Protein AF-A0A354BF07-F1 (afdb_monomer)

Sequence (59 aa):
MERLNEPFLTSDLPGIGGRIRSVPEDFQVEERPLYLPCGEGEHLYVTITKRGLSKPDLV

Structure (mmCIF, N/CA/C/O backbone):
data_AF-A0A354BF07-F1
#
_entry.id   AF-A0A354BF07-F1
#
loop_
_atom_site.group_PDB
_atom_site.id
_atom_site.type_symbol
_atom_site.label_atom_id
_atom_site.label_alt_id
_atom_site.label_comp_id
_atom_site.label_asym_id
_atom_site.label_entity_id
_atom_site.label_seq_id
_atom_site.pdbx_PDB_ins_code
_atom_site.Cartn_x
_atom_site.Cartn_y
_atom_site.Cartn_z
_atom_site.occupancy
_atom_site.B_iso_or_equiv
_atom_site.auth_seq_id
_atom_site.auth_comp_id
_atom_site.auth_asym_id
_atom_site.auth_atom_id
_atom_site.pdbx_PDB_model_num
ATOM 1 N N . MET A 1 1 ? 29.354 -0.999 -3.199 1.00 51.75 1 MET A N 1
ATOM 2 C CA . MET A 1 1 ? 28.106 -1.788 -3.229 1.00 51.75 1 MET A CA 1
ATOM 3 C C . MET A 1 1 ? 28.390 -3.040 -4.026 1.00 51.75 1 MET A C 1
ATOM 5 O O . MET A 1 1 ? 28.484 -2.974 -5.244 1.00 51.75 1 MET A O 1
ATOM 9 N N . GLU A 1 2 ? 28.653 -4.138 -3.332 1.00 57.34 2 GLU A N 1
ATOM 10 C CA . GLU A 1 2 ? 28.834 -5.442 -3.961 1.00 57.34 2 GLU A CA 1
ATOM 11 C C . GLU A 1 2 ? 27.457 -5.923 -4.431 1.00 57.34 2 GLU A C 1
ATOM 13 O O . GLU A 1 2 ? 26.490 -5.880 -3.669 1.00 57.34 2 GLU A O 1
ATOM 18 N N . ARG A 1 3 ? 27.324 -6.252 -5.720 1.00 67.25 3 ARG A N 1
ATOM 19 C CA . ARG A 1 3 ? 26.055 -6.755 -6.253 1.00 67.25 3 ARG A CA 1
ATOM 20 C C . ARG A 1 3 ? 25.849 -8.157 -5.692 1.00 67.25 3 ARG A C 1
ATOM 22 O O . ARG A 1 3 ? 26.698 -9.014 -5.916 1.00 67.25 3 ARG A O 1
ATOM 29 N N . LEU A 1 4 ? 24.739 -8.372 -4.985 1.00 67.62 4 LEU A N 1
ATOM 30 C CA . LEU A 1 4 ? 24.287 -9.704 -4.589 1.00 67.62 4 LEU A CA 1
ATOM 31 C C . LEU A 1 4 ? 24.216 -10.570 -5.854 1.00 67.62 4 LEU A C 1
ATOM 33 O O . LEU A 1 4 ? 23.429 -10.291 -6.757 1.00 67.62 4 LEU A O 1
ATOM 37 N N . ASN A 1 5 ? 25.085 -11.574 -5.945 1.00 68.56 5 ASN A N 1
ATOM 38 C CA . ASN A 1 5 ? 25.155 -12.493 -7.077 1.00 68.56 5 ASN A CA 1
ATOM 39 C C . ASN A 1 5 ? 24.198 -13.673 -6.830 1.00 68.56 5 ASN A C 1
ATOM 41 O O . ASN A 1 5 ? 24.597 -14.836 -6.859 1.00 68.56 5 ASN A O 1
ATOM 45 N N . GLU A 1 6 ? 22.949 -13.358 -6.479 1.00 79.88 6 GLU A N 1
ATOM 46 C CA . GLU A 1 6 ? 21.913 -14.355 -6.213 1.00 79.88 6 GLU A CA 1
ATOM 47 C C . GLU A 1 6 ? 21.304 -14.855 -7.534 1.00 79.88 6 GLU A C 1
ATOM 49 O O . GLU A 1 6 ? 21.082 -14.057 -8.452 1.00 79.88 6 GLU A O 1
ATOM 54 N N . PRO A 1 7 ? 21.047 -16.168 -7.674 1.00 87.12 7 PRO A N 1
ATOM 55 C CA . PRO A 1 7 ? 20.495 -16.724 -8.902 1.00 87.12 7 PRO A CA 1
ATOM 56 C C . PRO A 1 7 ? 19.034 -16.299 -9.098 1.00 87.12 7 PRO A C 1
ATOM 58 O O . PRO A 1 7 ? 18.196 -16.450 -8.211 1.00 87.12 7 PRO A O 1
ATOM 61 N N . PHE A 1 8 ? 18.715 -15.814 -10.299 1.00 88.38 8 PHE A N 1
ATOM 62 C CA . PHE A 1 8 ? 17.340 -15.521 -10.701 1.00 88.38 8 PHE A CA 1
ATOM 63 C C . PHE A 1 8 ? 16.589 -16.808 -11.057 1.00 88.38 8 PHE A C 1
ATOM 65 O O . PHE A 1 8 ? 17.132 -17.669 -11.750 1.00 88.38 8 PHE A O 1
ATOM 72 N N . LEU A 1 9 ? 15.313 -16.897 -10.657 1.00 93.75 9 LEU A N 1
ATOM 73 C CA . LEU A 1 9 ? 14.421 -18.002 -11.041 1.00 93.75 9 LEU A CA 1
ATOM 74 C C . LEU A 1 9 ? 14.250 -18.110 -12.570 1.00 93.75 9 LEU A C 1
ATOM 76 O O . LEU A 1 9 ? 14.062 -19.205 -13.084 1.00 93.75 9 LEU A O 1
ATOM 80 N N . THR A 1 10 ? 14.337 -16.984 -13.283 1.00 92.50 10 THR A N 1
ATOM 81 C CA . THR A 1 10 ? 14.168 -16.864 -14.743 1.00 92.50 10 THR A CA 1
ATOM 82 C C . THR A 1 10 ? 15.440 -16.326 -15.402 1.00 92.50 10 THR A C 1
ATOM 84 O O . THR A 1 10 ? 15.416 -15.308 -16.095 1.00 92.50 10 THR A O 1
ATOM 87 N N . SER A 1 11 ? 16.585 -16.936 -15.093 1.00 91.25 11 SER A N 1
ATOM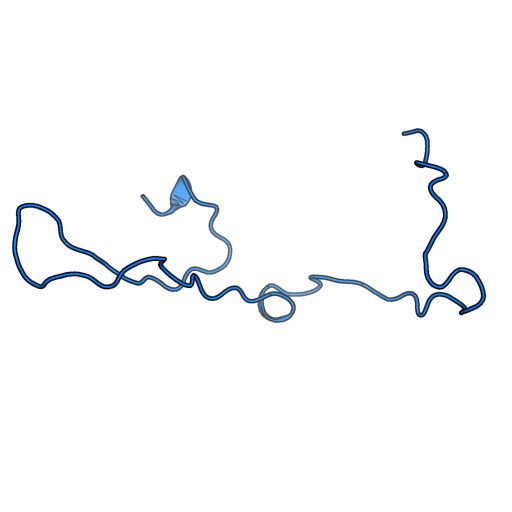 88 C CA . SER A 1 11 ? 17.905 -16.476 -15.552 1.00 91.25 11 SER A CA 1
ATOM 89 C C . SER A 1 11 ? 18.140 -16.631 -17.061 1.00 91.25 11 SER A C 1
ATOM 91 O O . SER A 1 11 ? 19.033 -15.989 -17.609 1.00 91.25 11 SER A O 1
ATOM 93 N N . ASP A 1 12 ? 17.339 -17.455 -17.729 1.00 94.12 12 ASP A N 1
ATOM 94 C CA . ASP A 1 12 ? 17.336 -17.693 -19.172 1.00 94.12 12 ASP A CA 1
ATOM 95 C C . ASP A 1 12 ? 16.606 -16.600 -19.969 1.00 94.12 12 ASP A C 1
ATOM 97 O O . ASP A 1 12 ? 16.812 -16.470 -21.178 1.00 94.12 12 ASP A O 1
ATOM 101 N N . LEU A 1 13 ? 15.782 -15.784 -19.305 1.00 94.62 13 LEU A N 1
ATOM 102 C CA . LEU A 1 13 ? 15.071 -14.679 -19.937 1.00 94.62 13 LEU A CA 1
ATOM 103 C C . LEU A 1 13 ? 15.908 -13.391 -19.899 1.00 94.62 13 LEU A C 1
ATOM 105 O O . LEU A 1 13 ? 16.432 -13.022 -18.843 1.00 94.62 13 LEU A O 1
ATOM 109 N N . PRO A 1 14 ? 16.009 -12.645 -21.016 1.00 92.69 14 PRO A N 1
ATOM 110 C CA . PRO A 1 14 ? 16.665 -11.347 -21.002 1.00 92.69 14 PRO A CA 1
ATOM 111 C C . PRO A 1 14 ? 15.856 -10.346 -20.167 1.00 92.69 14 PRO A C 1
ATOM 113 O O . PRO A 1 14 ? 14.627 -10.292 -20.234 1.00 92.69 14 PRO A O 1
ATOM 116 N N . GLY A 1 15 ? 16.554 -9.503 -19.406 1.00 91.38 15 GLY A N 1
ATOM 117 C CA . GLY A 1 15 ? 15.921 -8.398 -18.692 1.00 91.38 15 GLY A CA 1
ATOM 118 C C . GLY A 1 15 ? 15.338 -7.364 -19.659 1.00 91.38 15 GLY A C 1
ATOM 119 O O . GLY A 1 15 ? 15.968 -6.999 -20.648 1.00 91.38 15 GLY A O 1
ATOM 120 N N . ILE A 1 16 ? 14.154 -6.843 -19.340 1.00 94.50 16 ILE A N 1
ATOM 121 C CA . ILE A 1 16 ? 13.448 -5.853 -20.174 1.00 94.50 16 ILE A CA 1
ATOM 122 C C . ILE A 1 16 ? 13.966 -4.412 -20.006 1.00 94.50 16 ILE A C 1
ATOM 124 O O . ILE A 1 16 ? 13.567 -3.515 -20.745 1.00 94.50 16 ILE A O 1
ATOM 128 N N . GLY A 1 17 ? 14.852 -4.171 -19.033 1.00 94.12 17 GLY A N 1
ATOM 129 C CA . GLY A 1 17 ? 15.326 -2.830 -18.686 1.00 94.12 17 GLY A CA 1
ATOM 130 C C . GLY A 1 17 ? 14.207 -1.925 -18.151 1.00 94.12 17 GLY A C 1
ATOM 131 O O . GLY A 1 17 ? 13.295 -2.384 -17.467 1.00 94.12 17 GLY A O 1
ATOM 132 N N . GLY A 1 18 ? 14.289 -0.628 -18.456 1.00 94.62 18 GLY A N 1
ATOM 133 C CA . GLY A 1 18 ? 13.279 0.368 -18.083 1.00 94.62 18 GLY A CA 1
ATOM 134 C C . GLY A 1 18 ? 13.563 1.114 -16.776 1.00 94.62 18 GLY A C 1
ATOM 135 O O . GLY A 1 18 ? 14.577 0.908 -16.108 1.00 94.62 18 GLY A O 1
ATOM 136 N N . ARG A 1 19 ? 12.656 2.034 -16.435 1.00 96.5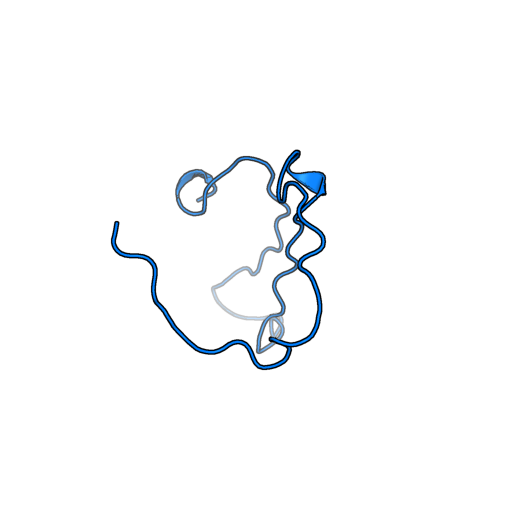6 19 ARG A N 1
ATOM 137 C CA . ARG A 1 19 ? 12.713 2.853 -15.221 1.00 96.56 19 ARG A CA 1
ATOM 138 C C . ARG A 1 19 ? 11.419 2.682 -14.439 1.00 96.56 19 ARG A C 1
ATOM 140 O O . ARG A 1 19 ? 10.337 2.848 -14.988 1.00 96.56 19 ARG A O 1
ATOM 147 N N . ILE A 1 20 ? 11.545 2.366 -13.156 1.00 95.69 20 ILE A N 1
ATOM 148 C CA . ILE A 1 20 ? 10.417 2.206 -12.233 1.00 95.69 20 ILE A CA 1
ATOM 149 C C . ILE A 1 20 ? 10.267 3.497 -11.422 1.00 95.69 20 ILE A C 1
ATOM 151 O O . ILE A 1 20 ? 11.277 4.136 -11.114 1.00 95.69 20 ILE A O 1
ATOM 155 N N . ARG A 1 21 ? 9.028 3.859 -11.050 1.00 94.75 21 ARG A N 1
ATOM 156 C CA . ARG A 1 21 ? 8.720 5.063 -10.249 1.00 94.75 21 ARG A CA 1
ATOM 157 C C . ARG A 1 21 ? 9.243 6.349 -10.909 1.00 94.75 21 ARG A C 1
ATOM 159 O O . ARG A 1 21 ? 9.907 7.155 -10.257 1.00 94.75 21 ARG A O 1
ATOM 166 N N . SER A 1 22 ? 8.996 6.528 -12.209 1.00 97.12 22 SER A N 1
ATOM 167 C CA . SER A 1 22 ? 9.392 7.750 -12.925 1.00 97.12 22 SER A CA 1
ATOM 168 C C . SER A 1 22 ? 8.517 8.935 -12.516 1.00 97.12 22 SER A C 1
ATOM 170 O O . SER A 1 22 ? 9.023 10.046 -12.367 1.00 97.12 22 SER A O 1
ATOM 172 N N . VAL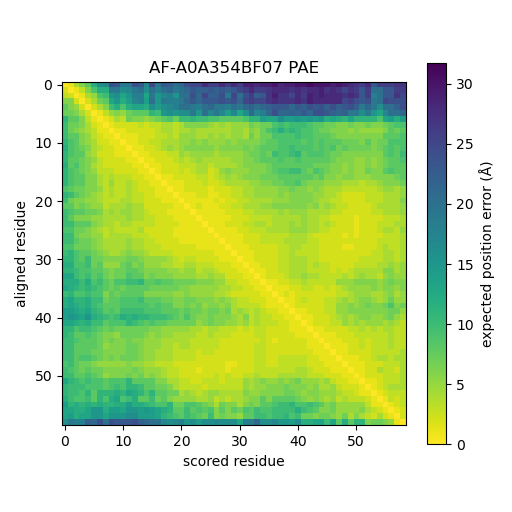 A 1 23 ? 7.234 8.677 -12.267 1.00 96.44 23 VAL A N 1
ATOM 173 C CA . VAL A 1 23 ? 6.298 9.582 -11.589 1.00 96.44 23 VAL A CA 1
ATOM 174 C C . VAL A 1 23 ? 5.624 8.860 -10.413 1.00 96.44 23 VAL A C 1
ATOM 176 O O . VAL A 1 23 ? 5.608 7.626 -10.394 1.00 96.44 23 VAL A O 1
ATOM 179 N N . PRO A 1 24 ? 5.078 9.574 -9.406 1.00 95.56 24 PRO A N 1
ATOM 180 C CA . PRO A 1 24 ? 4.374 8.940 -8.287 1.00 95.56 24 PRO A CA 1
ATOM 181 C C . PRO A 1 24 ? 3.261 7.978 -8.723 1.00 95.56 24 PRO A C 1
ATOM 183 O O . PRO A 1 24 ? 3.043 6.955 -8.087 1.00 95.56 24 PRO A O 1
ATOM 186 N N . GLU A 1 25 ? 2.591 8.279 -9.830 1.00 95.88 25 GLU A N 1
ATOM 187 C CA . GLU A 1 25 ? 1.471 7.506 -10.359 1.00 95.88 25 GLU A CA 1
ATOM 188 C C . GLU A 1 25 ? 1.892 6.128 -10.908 1.00 95.88 25 GLU A C 1
ATOM 190 O O . GLU A 1 25 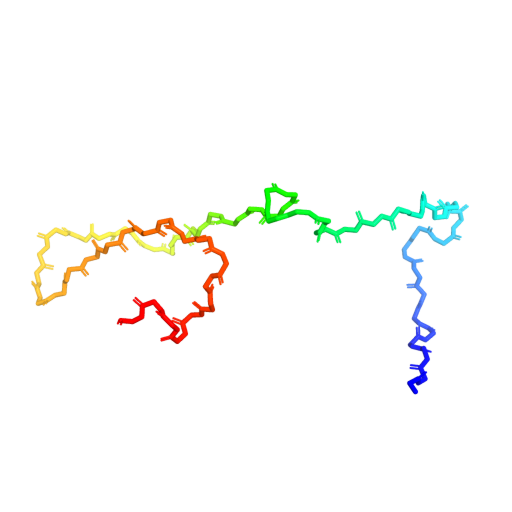? 1.062 5.219 -10.939 1.00 95.88 25 GLU A O 1
ATOM 195 N N . ASP A 1 26 ? 3.174 5.930 -11.247 1.00 97.38 26 ASP A N 1
ATOM 196 C CA . ASP A 1 26 ? 3.721 4.626 -11.664 1.00 97.38 26 ASP A CA 1
ATOM 197 C C . ASP A 1 26 ? 3.742 3.606 -10.512 1.00 97.38 26 ASP A C 1
ATOM 199 O O . ASP A 1 26 ? 3.958 2.413 -10.732 1.00 97.38 26 ASP A O 1
ATOM 203 N N . PHE A 1 27 ? 3.589 4.062 -9.264 1.00 95.75 27 PHE A N 1
ATOM 204 C CA . PHE A 1 27 ? 3.620 3.207 -8.084 1.00 95.75 27 PHE A CA 1
ATOM 205 C C . PHE A 1 27 ? 2.582 3.651 -7.055 1.00 95.75 27 PHE A C 1
ATOM 207 O O . PHE A 1 27 ? 2.820 4.533 -6.231 1.00 95.75 27 PHE A O 1
ATOM 214 N N . GLN A 1 28 ? 1.439 2.977 -7.073 1.00 95.81 28 GLN A N 1
ATOM 215 C CA . GLN A 1 28 ? 0.327 3.225 -6.164 1.00 95.81 28 GLN A CA 1
ATOM 216 C C . GLN A 1 28 ? 0.158 2.029 -5.228 1.00 95.81 28 GLN A C 1
ATOM 218 O O . GLN A 1 28 ? 0.340 0.881 -5.632 1.00 95.81 28 GLN A O 1
ATOM 223 N N . VAL A 1 29 ? -0.157 2.305 -3.964 1.00 95.19 29 VAL A N 1
ATOM 224 C CA . VAL A 1 29 ? -0.344 1.279 -2.935 1.00 95.19 29 VAL A CA 1
ATOM 225 C C . VAL A 1 29 ? -1.666 1.534 -2.236 1.00 95.19 29 VAL A C 1
ATOM 227 O O . VAL A 1 29 ? -1.895 2.632 -1.732 1.00 95.19 29 VAL A O 1
ATOM 230 N N . GLU A 1 30 ? -2.501 0.503 -2.181 1.00 95.31 30 GLU A N 1
ATOM 231 C CA . GLU A 1 30 ? -3.717 0.471 -1.377 1.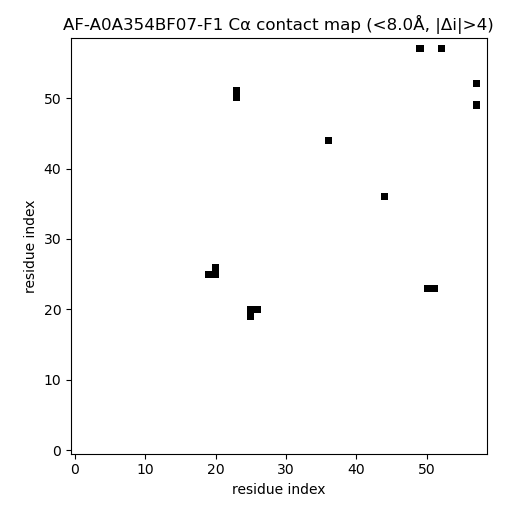00 95.31 30 GLU A CA 1
ATOM 232 C C . GLU A 1 30 ? -3.478 -0.446 -0.175 1.00 95.31 30 GLU A C 1
ATOM 234 O O . GLU A 1 30 ? -3.141 -1.624 -0.329 1.00 95.31 30 GLU A O 1
ATOM 239 N N . GLU A 1 31 ? -3.599 0.099 1.035 1.00 93.50 31 GLU A N 1
ATOM 240 C CA . GLU A 1 31 ? -3.434 -0.697 2.248 1.00 93.50 31 GLU A CA 1
ATOM 241 C C . GLU A 1 31 ? -4.653 -1.607 2.452 1.00 93.50 31 GLU A C 1
ATOM 243 O O . GLU A 1 31 ? -5.798 -1.160 2.487 1.00 93.50 31 GLU A O 1
ATOM 248 N N . ARG A 1 32 ? -4.395 -2.909 2.604 1.00 93.75 32 ARG A N 1
ATOM 249 C CA . ARG A 1 32 ? -5.402 -3.924 2.925 1.00 93.75 32 ARG A CA 1
ATOM 250 C C . ARG A 1 32 ? -5.333 -4.219 4.425 1.00 93.75 32 ARG A C 1
ATOM 252 O O . ARG A 1 32 ? -4.377 -4.875 4.845 1.00 93.75 32 ARG A O 1
ATOM 259 N N . PRO A 1 33 ? -6.294 -3.757 5.243 1.00 91.25 33 PRO A N 1
ATOM 260 C CA . PRO A 1 33 ? -6.257 -4.039 6.668 1.00 91.25 33 PRO A CA 1
ATOM 261 C C . PRO A 1 33 ? -6.556 -5.522 6.920 1.00 91.25 33 PRO A C 1
ATOM 263 O O . PRO A 1 33 ? -7.320 -6.148 6.183 1.00 91.25 33 PRO A O 1
ATOM 266 N N . LEU A 1 34 ? -5.966 -6.082 7.979 1.00 94.12 34 LEU A N 1
ATOM 267 C CA . LEU A 1 34 ? -6.253 -7.458 8.399 1.00 94.12 34 LEU A CA 1
ATOM 268 C C . LEU A 1 34 ? -7.691 -7.599 8.932 1.00 94.12 34 LEU A C 1
ATOM 270 O O . LEU A 1 34 ? -8.310 -8.645 8.759 1.00 94.12 34 LEU A O 1
ATOM 274 N N . TYR A 1 35 ? -8.226 -6.529 9.532 1.00 91.31 35 TYR A N 1
ATOM 275 C CA . TYR A 1 35 ? -9.581 -6.451 10.077 1.00 91.31 35 TYR A CA 1
ATOM 276 C C . TYR A 1 35 ? -10.225 -5.108 9.739 1.00 91.31 35 TYR A C 1
ATOM 278 O O . TYR A 1 35 ? -9.542 -4.091 9.628 1.00 91.31 35 TYR A O 1
ATOM 286 N N . LEU A 1 36 ? -11.547 -5.104 9.602 1.00 93.81 36 LEU A N 1
ATOM 287 C CA . LEU A 1 36 ? -12.318 -3.880 9.398 1.00 93.81 36 LEU A CA 1
ATOM 288 C C . LEU A 1 36 ? -12.621 -3.192 10.739 1.00 93.81 36 LEU A C 1
ATOM 290 O O . LEU A 1 36 ? -12.674 -3.873 11.767 1.00 93.81 36 LEU A O 1
ATOM 294 N N . PRO A 1 37 ? -12.842 -1.863 10.745 1.00 93.88 37 PRO A N 1
ATOM 295 C CA . PRO A 1 37 ? -13.319 -1.173 11.938 1.00 93.88 37 PRO A CA 1
ATOM 296 C C . PRO A 1 37 ? -14.651 -1.774 12.401 1.00 93.88 37 PRO A C 1
ATOM 298 O O . PRO A 1 37 ? -15.545 -2.018 11.591 1.00 93.88 37 PRO A O 1
ATOM 301 N N . CYS A 1 38 ? -14.784 -2.008 13.707 1.00 94.69 38 CYS A N 1
ATOM 302 C CA . CYS A 1 38 ? -15.970 -2.638 14.293 1.00 94.69 38 CYS A CA 1
ATOM 303 C C . CYS A 1 38 ? -17.140 -1.670 14.538 1.00 94.69 38 CYS A C 1
ATOM 305 O O . CYS A 1 38 ? -18.249 -2.126 14.787 1.00 94.69 38 CYS A O 1
ATOM 307 N N . GLY A 1 39 ? -16.907 -0.356 14.446 1.00 95.56 39 GLY A N 1
ATOM 308 C CA . GLY A 1 39 ? -17.932 0.684 14.598 1.00 95.56 39 GLY A CA 1
ATOM 309 C C . GLY A 1 39 ? -18.048 1.299 15.998 1.00 95.56 39 GLY A C 1
ATOM 310 O O . GLY A 1 39 ? -18.795 2.257 16.160 1.00 95.56 39 GLY A O 1
ATOM 311 N N . GLU A 1 40 ? -17.297 0.807 16.987 1.00 96.12 40 GLU A N 1
ATOM 312 C CA . GLU A 1 40 ? -17.349 1.274 18.380 1.00 96.12 40 GLU A CA 1
ATOM 313 C C . GLU A 1 40 ? -15.942 1.321 19.009 1.00 96.12 40 GLU A C 1
ATOM 315 O O . GLU A 1 40 ? -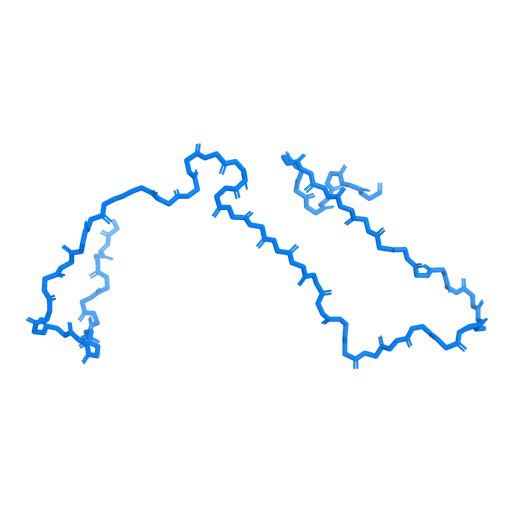15.035 0.612 18.573 1.00 96.12 40 GLU A O 1
ATOM 320 N N . GLY A 1 41 ? -15.758 2.144 20.050 1.00 95.38 41 GLY A N 1
ATOM 321 C CA . GLY A 1 41 ? -14.505 2.268 20.807 1.00 95.38 41 GLY A CA 1
ATOM 322 C C . GLY A 1 41 ? -13.906 3.678 20.802 1.00 95.38 41 GLY A C 1
ATOM 323 O O . GLY A 1 41 ? -14.515 4.631 20.325 1.00 95.38 41 GLY A O 1
ATOM 324 N N . GLU A 1 42 ? -12.698 3.814 21.351 1.00 97.38 42 GLU A N 1
ATOM 325 C CA . GLU A 1 42 ? -12.010 5.109 21.513 1.00 97.38 42 GLU A CA 1
ATOM 326 C C . GLU A 1 42 ? -11.261 5.572 20.250 1.00 97.38 42 GLU A C 1
ATOM 328 O O . GLU A 1 42 ? -10.778 6.703 20.184 1.00 97.38 42 GLU A O 1
ATOM 333 N N . HIS A 1 43 ? -11.134 4.701 19.245 1.00 95.12 43 HIS A N 1
ATOM 334 C CA . HIS A 1 43 ? -10.297 4.938 18.072 1.00 95.12 43 HIS A CA 1
ATOM 335 C C . HIS A 1 43 ? -11.116 5.161 16.803 1.00 95.12 43 HIS A C 1
ATOM 337 O O . HIS A 1 43 ? -11.994 4.371 16.459 1.00 95.12 43 HIS A O 1
ATOM 343 N N . LEU A 1 44 ? -10.746 6.200 16.054 1.00 93.00 44 LEU A N 1
ATOM 344 C CA . LEU A 1 44 ? -11.270 6.475 14.722 1.00 93.00 44 LEU A CA 1
ATOM 345 C C . LEU A 1 44 ? -10.319 5.918 13.659 1.00 93.00 44 LEU A C 1
ATOM 347 O O . LEU A 1 44 ? -9.143 6.272 13.616 1.00 93.00 44 LEU A O 1
ATOM 351 N N . TYR A 1 45 ? -10.846 5.078 12.773 1.00 93.00 45 TYR A N 1
ATOM 352 C CA . TYR A 1 45 ? -10.115 4.586 11.610 1.00 93.00 45 TYR A CA 1
ATOM 353 C C . TYR A 1 45 ? -10.367 5.527 10.436 1.00 93.00 45 TYR A C 1
ATOM 355 O O . TYR A 1 45 ? -11.517 5.766 10.068 1.00 93.00 45 TYR A O 1
ATOM 363 N N . VAL A 1 46 ? -9.295 6.045 9.836 1.00 92.19 46 VAL A N 1
ATOM 364 C CA . VAL A 1 46 ? -9.371 6.939 8.677 1.00 92.19 46 VAL A CA 1
ATOM 365 C C . VAL A 1 46 ? -8.518 6.369 7.556 1.00 92.19 46 VAL A C 1
ATOM 367 O O . VAL A 1 46 ? -7.331 6.104 7.736 1.00 92.19 46 VAL A O 1
ATOM 370 N N . THR A 1 47 ? -9.117 6.202 6.381 1.00 92.75 47 THR A N 1
ATOM 371 C CA . THR A 1 47 ? -8.379 5.879 5.159 1.00 92.75 47 THR A CA 1
ATOM 372 C C . THR A 1 47 ? -7.985 7.175 4.467 1.00 92.75 47 THR A C 1
ATOM 374 O O . THR A 1 47 ? -8.843 7.995 4.145 1.00 92.75 47 THR A O 1
ATOM 377 N N . ILE A 1 48 ? -6.686 7.362 4.235 1.00 93.50 48 ILE A N 1
ATOM 378 C CA . ILE A 1 48 ? -6.141 8.569 3.611 1.00 93.50 48 ILE A CA 1
ATOM 379 C C . ILE A 1 48 ? -5.350 8.177 2.367 1.00 93.50 48 ILE A C 1
ATOM 381 O O . ILE A 1 48 ? -4.495 7.293 2.411 1.00 93.50 48 ILE A O 1
ATOM 385 N N . THR A 1 49 ? -5.588 8.882 1.264 1.00 94.81 49 THR A N 1
ATOM 386 C CA . THR A 1 49 ? -4.716 8.836 0.088 1.00 94.81 49 THR A CA 1
ATOM 387 C C . THR A 1 49 ? -3.678 9.945 0.195 1.00 94.81 49 THR A C 1
ATOM 389 O O . THR A 1 49 ? -4.023 11.112 0.368 1.00 94.81 49 THR A O 1
ATOM 392 N N . LYS A 1 50 ? -2.397 9.594 0.066 1.00 93.62 50 LYS A N 1
ATOM 393 C CA . LYS A 1 50 ? -1.283 10.546 0.148 1.00 93.62 50 LYS A CA 1
ATOM 394 C C . LYS A 1 50 ? -0.402 10.480 -1.088 1.00 93.62 50 LYS A C 1
ATOM 396 O O . LYS A 1 50 ? -0.193 9.410 -1.655 1.00 93.62 50 LYS A O 1
ATOM 401 N N . ARG A 1 51 ? 0.172 11.624 -1.462 1.00 94.88 51 ARG A N 1
ATOM 402 C CA . ARG A 1 51 ? 1.084 11.756 -2.602 1.00 94.88 51 ARG A CA 1
ATOM 403 C C . ARG A 1 51 ? 2.309 12.559 -2.195 1.00 94.88 51 ARG A C 1
ATOM 405 O O . ARG A 1 51 ? 2.170 13.643 -1.647 1.00 94.88 51 ARG A O 1
ATOM 412 N N . GLY A 1 52 ? 3.501 12.034 -2.475 1.00 91.94 52 GLY A N 1
ATOM 413 C CA . GLY A 1 52 ? 4.762 12.745 -2.222 1.00 91.94 52 GLY A CA 1
ATOM 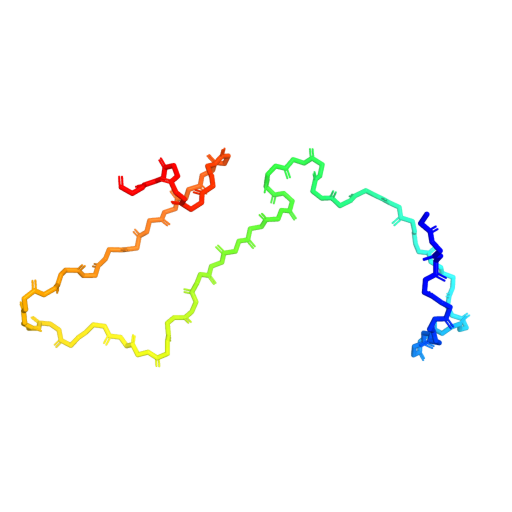414 C C . GLY A 1 52 ? 5.110 12.963 -0.744 1.00 91.94 52 GLY A C 1
ATOM 415 O O . GLY A 1 52 ? 6.060 13.679 -0.461 1.00 91.94 52 GLY A O 1
ATOM 416 N N . LEU A 1 53 ? 4.373 12.343 0.181 1.00 90.88 53 LEU A N 1
ATOM 417 C CA . LEU A 1 53 ? 4.607 12.434 1.622 1.00 90.88 53 LEU A CA 1
ATOM 418 C C . LEU A 1 53 ? 5.144 11.109 2.153 1.00 90.88 53 LEU A C 1
ATOM 420 O O . LEU A 1 53 ? 4.664 10.035 1.758 1.00 90.88 53 LEU A O 1
ATOM 424 N N . SER A 1 54 ? 6.098 11.168 3.084 1.00 88.00 54 SER A N 1
ATOM 425 C CA . SER A 1 54 ? 6.494 9.993 3.860 1.00 88.00 54 SER A CA 1
ATOM 426 C C . SER A 1 54 ? 5.399 9.634 4.883 1.00 88.00 54 SER A C 1
ATOM 428 O O . SER A 1 54 ? 4.286 10.158 4.826 1.00 88.00 54 SER A O 1
ATOM 430 N N . LYS A 1 55 ? 5.612 8.622 5.730 1.00 80.75 55 LYS A N 1
ATOM 431 C CA . LYS A 1 55 ? 4.640 8.302 6.796 1.00 80.75 55 LYS A CA 1
ATOM 432 C C . LYS A 1 55 ? 4.701 9.329 7.945 1.00 80.75 55 LYS A C 1
ATOM 434 O O . LYS A 1 55 ? 3.635 9.809 8.303 1.00 80.75 55 LYS A O 1
ATOM 439 N N . PRO A 1 56 ? 5.889 9.720 8.459 1.00 83.50 56 PRO A N 1
ATOM 440 C CA . PRO A 1 56 ? 5.997 10.774 9.473 1.00 83.50 56 PRO A CA 1
ATOM 441 C C . PRO A 1 56 ? 5.410 12.132 9.069 1.00 83.50 56 PRO A C 1
ATOM 443 O O . PRO A 1 56 ? 4.888 12.827 9.927 1.00 83.50 56 PRO A O 1
ATOM 446 N N . ASP A 1 57 ? 5.459 12.500 7.784 1.00 84.62 57 ASP A N 1
ATOM 447 C CA . ASP A 1 57 ? 4.988 13.822 7.327 1.00 84.62 57 ASP A CA 1
ATOM 448 C C . ASP A 1 57 ? 3.455 13.968 7.288 1.00 84.62 57 ASP A C 1
ATOM 450 O O . ASP A 1 57 ? 2.957 15.071 7.084 1.00 84.62 57 ASP A O 1
ATOM 454 N N . LEU A 1 58 ? 2.703 12.866 7.399 1.00 79.69 58 LEU A N 1
ATOM 455 C CA . LEU A 1 58 ? 1.236 12.857 7.300 1.00 79.69 58 LEU A CA 1
ATOM 456 C C . LEU A 1 58 ? 0.532 12.882 8.670 1.00 79.69 58 LEU A C 1
ATOM 458 O O . LEU A 1 58 ? -0.685 13.037 8.700 1.00 79.69 58 LEU A O 1
ATOM 462 N N . VAL A 1 59 ? 1.275 12.668 9.762 1.00 58.94 59 VAL A N 1
ATOM 463 C CA . VAL A 1 59 ? 0.736 12.412 11.113 1.00 58.94 59 VAL A CA 1
ATOM 464 C 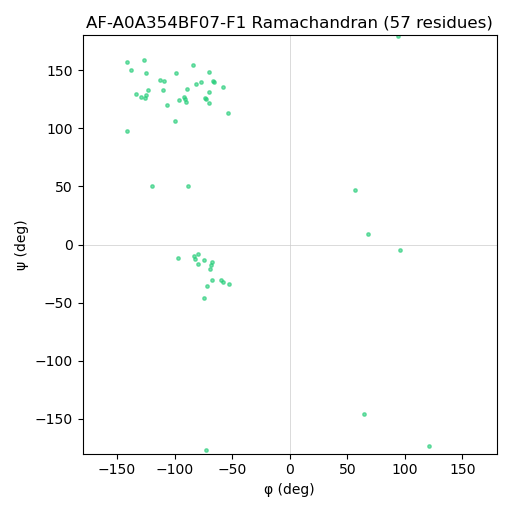C . VAL A 1 59 ? -0.142 13.552 11.619 1.00 58.94 59 VAL A C 1
ATOM 466 O O . VAL A 1 59 ? 0.308 14.717 11.556 1.00 58.94 59 VAL A O 1
#

pLDDT: mean 89.57, std 10.32, range [51.75, 97.38]

Foldseek 3Di:
DDPDPDDDPPNVDDDPDDDACPDQVSDDDDDDDPDDDPPDDDDDDDDDDDDPDDPVRVD

Secondary structure (DSSP, 8-state):
-----PPPTTTTSPP----S-SSGGGS------SS---S-SS--------SS--SGGG-

Radius of gyration: 19.33 Å; Cα contacts (8 Å, |Δi|>4): 8; chains: 1; bounding box: 47×32×42 Å

Solvent-accessible surface area (backbone atoms only — not comparable to full-atom values): 4729 Å² total; per-residue (Å²): 132,84,76,82,87,69,86,59,96,63,70,89,56,80,81,86,77,85,79,80,65,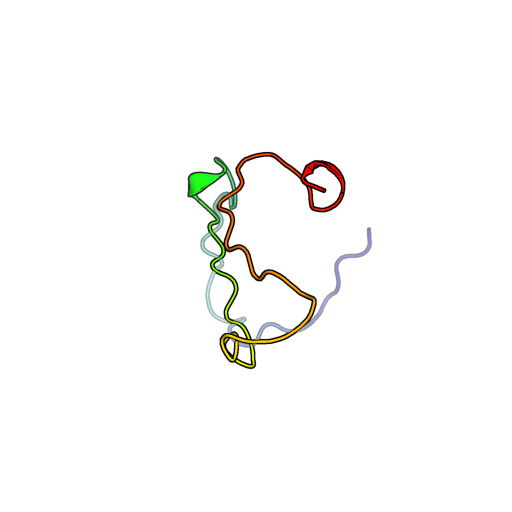84,47,73,83,72,59,80,85,82,89,79,71,97,68,78,88,86,85,73,79,96,74,84,89,80,92,80,92,84,78,100,62,63,74,82,77,69,113

Mean predicted aligned error: 6.59 Å